Protein AF-A0A3N5KJT8-F1 (afdb_monomer)

Radius of gyration: 28.81 Å; Cα contacts (8 Å, |Δi|>4): 191; chains: 1; bounding box: 70×30×87 Å

Foldseek 3Di:
DDWDWQEAEPQRKTWTWDDDVPDPAIFIWIDHPNDIGTVQVLDDCVVQKGFRTWHYAYNQRKTWTWIARNPPRDIDTDIDDRPPPPPPPPPDPVVVVVVVVVVVVVVVVVVVVPPPPPPPPDDD

Sequence (124 aa):
LDCIGADINLSGQIIGNGLRPGDTEERGFLYSEGAFFELSDLIDARLGWEIVAAMGINDAGQIAATGCRRYSGTCRALRLDPRGSSPVPEPGTLGLLGMGLVGFAIGRRREVRSRPTRTDAACV

Mean predicted aligned error: 12.87 Å

Solvent-accessible surface area (backbone atoms only — not comparable to full-atom values): 7287 Å² total; per-residue (Å²): 118,58,72,47,80,62,36,64,25,87,85,66,36,33,33,12,37,27,34,56,89,90,54,93,59,54,29,14,33,38,35,46,97,94,43,81,40,54,47,45,76,69,45,68,65,88,75,41,58,39,38,48,32,43,69,40,49,42,77,86,57,36,31,40,27,39,28,25,30,77,88,75,67,53,67,45,85,41,79,44,70,60,73,71,85,64,71,70,77,71,94,42,62,70,55,53,51,49,52,50,54,52,52,50,54,53,51,55,56,51,60,68,68,66,59,75,80,79,76,81,78,72,92,132

Nearest PDB structures (foldseek):
  3o4j-assembly2_D  TM=5.455E-01  e=2.997E-01  Aeropyrum pernix
  3trs-assembly2_D  TM=2.720E-01  e=6.631E-01  Aspergillus niger var. macrosporus
  6k39-assembly1_A  TM=1.842E-01  e=9.319E-01  Homo sapiens
  5e85-assembly1_A  TM=2.889E-01  e=1.841E+00  Homo sapiens
  4ani-assembly1_H  TM=1.761E-01  e=5.722E+00  Geobacillus kaustophilus HTA426

Structure (mmCIF, N/CA/C/O backbone):
data_AF-A0A3N5KJT8-F1
#
_entry.id   AF-A0A3N5KJT8-F1
#
loop_
_atom_site.group_PDB
_ato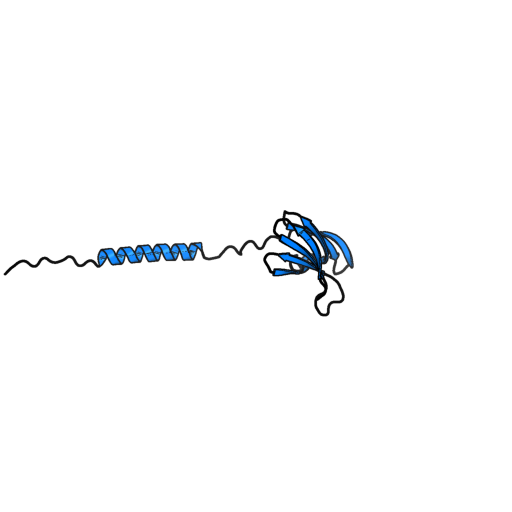m_site.id
_atom_site.type_symbol
_atom_site.label_atom_id
_atom_site.label_alt_id
_atom_site.label_comp_id
_atom_site.label_asym_id
_atom_site.label_entity_id
_atom_site.label_seq_id
_atom_site.pdbx_PDB_ins_code
_atom_site.Cartn_x
_atom_site.Cartn_y
_atom_site.Cartn_z
_atom_site.occupancy
_atom_site.B_iso_or_equiv
_atom_site.auth_seq_id
_atom_site.auth_comp_id
_atom_site.auth_asym_id
_atom_site.auth_atom_id
_atom_site.pdbx_PDB_model_num
ATOM 1 N N . LEU A 1 1 ? 13.459 7.435 9.406 1.00 61.66 1 LEU A N 1
ATOM 2 C CA . LEU A 1 1 ? 12.267 6.907 8.720 1.00 61.66 1 LEU A CA 1
ATOM 3 C C . LEU A 1 1 ? 11.792 8.030 7.836 1.00 61.66 1 LEU A C 1
ATOM 5 O O . LEU A 1 1 ? 11.331 9.030 8.371 1.00 61.66 1 LEU A O 1
ATOM 9 N N . ASP A 1 2 ? 12.072 7.920 6.544 1.00 81.50 2 ASP A N 1
ATOM 10 C CA . ASP A 1 2 ? 11.578 8.867 5.550 1.00 81.50 2 ASP A CA 1
ATOM 11 C C . ASP A 1 2 ? 10.331 8.240 4.925 1.00 81.50 2 ASP A C 1
ATOM 13 O O . ASP A 1 2 ? 10.398 7.114 4.425 1.00 81.50 2 ASP A O 1
ATOM 17 N N . CYS A 1 3 ? 9.189 8.907 5.074 1.00 86.56 3 CYS A N 1
ATOM 18 C CA . CYS A 1 3 ? 7.891 8.430 4.615 1.00 86.56 3 CYS A CA 1
ATOM 19 C C . CYS A 1 3 ? 7.139 9.605 3.997 1.00 86.56 3 CYS A C 1
ATOM 21 O O . CYS A 1 3 ? 6.947 10.634 4.6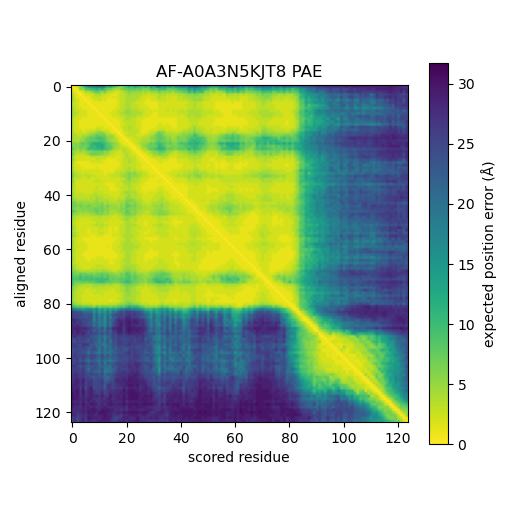47 1.00 86.56 3 CYS A O 1
ATOM 23 N N . ILE A 1 4 ? 6.662 9.424 2.771 1.00 91.56 4 ILE A N 1
ATOM 24 C CA . ILE A 1 4 ? 5.922 10.433 2.019 1.00 91.56 4 ILE A CA 1
ATOM 25 C C . ILE A 1 4 ? 4.520 9.887 1.746 1.00 91.56 4 ILE A C 1
ATOM 27 O O . ILE A 1 4 ? 4.359 8.812 1.166 1.00 91.56 4 ILE A O 1
ATOM 31 N N . GLY A 1 5 ? 3.498 10.626 2.181 1.00 94.19 5 GLY A N 1
ATOM 32 C CA . GLY A 1 5 ? 2.104 10.329 1.850 1.00 94.19 5 GLY A CA 1
ATOM 33 C C . GLY A 1 5 ? 1.819 10.638 0.380 1.00 94.19 5 GLY A C 1
ATOM 34 O O . GLY A 1 5 ? 2.210 11.695 -0.110 1.00 94.19 5 GLY A O 1
ATOM 35 N N . ALA A 1 6 ? 1.150 9.718 -0.309 1.00 95.31 6 ALA A N 1
ATOM 36 C CA . ALA A 1 6 ? 0.803 9.847 -1.722 1.00 95.31 6 ALA A CA 1
ATOM 37 C C . ALA A 1 6 ? -0.662 10.252 -1.929 1.00 95.31 6 ALA A C 1
ATOM 39 O O . ALA A 1 6 ? -0.944 11.062 -2.807 1.00 95.31 6 ALA A O 1
ATOM 40 N N . ASP A 1 7 ? -1.585 9.698 -1.139 1.00 98.12 7 ASP A N 1
ATOM 41 C CA . ASP A 1 7 ? -3.026 9.908 -1.317 1.00 98.12 7 ASP A CA 1
ATOM 42 C C . ASP A 1 7 ? -3.818 9.548 -0.045 1.00 98.12 7 ASP A C 1
ATOM 44 O O . ASP A 1 7 ? -3.301 8.849 0.836 1.00 98.12 7 ASP A O 1
ATOM 48 N N . ILE A 1 8 ? -5.066 10.016 0.050 1.00 97.69 8 ILE A N 1
ATOM 49 C CA . ILE A 1 8 ? -5.981 9.770 1.174 1.00 97.69 8 ILE A CA 1
ATOM 50 C C . ILE A 1 8 ? -7.428 9.603 0.689 1.00 97.69 8 ILE A C 1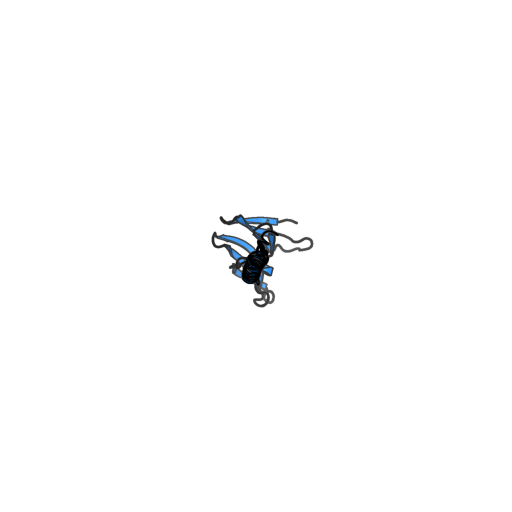
ATOM 52 O O . ILE A 1 8 ? -7.895 10.367 -0.151 1.00 97.69 8 ILE A O 1
ATOM 56 N N . ASN A 1 9 ? -8.166 8.641 1.253 1.00 96.69 9 ASN A N 1
ATOM 57 C CA . ASN A 1 9 ? -9.597 8.466 0.964 1.00 96.69 9 ASN A CA 1
ATOM 58 C C . ASN A 1 9 ? -10.524 9.052 2.046 1.00 96.69 9 ASN A C 1
ATOM 60 O O . ASN A 1 9 ? -10.082 9.448 3.127 1.00 96.69 9 ASN A O 1
ATOM 64 N N . LEU A 1 10 ? -11.839 9.062 1.788 1.00 96.81 10 LEU A N 1
ATOM 65 C CA . LEU A 1 10 ? -12.845 9.597 2.722 1.00 96.81 10 LEU A CA 1
ATOM 66 C C . LEU A 1 10 ? -12.934 8.861 4.070 1.00 96.81 10 LEU A C 1
ATOM 68 O O . LEU A 1 10 ? -13.452 9.425 5.032 1.00 96.81 10 LEU A O 1
ATOM 72 N N . SER A 1 11 ? -12.418 7.632 4.167 1.00 94.88 11 SER A N 1
ATOM 73 C CA . SER A 1 11 ? -12.332 6.891 5.436 1.00 94.88 11 SER A CA 1
ATOM 74 C C . SER A 1 11 ? -11.090 7.266 6.258 1.00 94.88 11 SER A C 1
ATOM 76 O O . SER A 1 11 ? -10.853 6.689 7.317 1.00 94.88 11 SER A O 1
ATOM 78 N N . GLY A 1 12 ? -10.284 8.222 5.782 1.00 95.50 12 GLY A N 1
ATOM 79 C CA . GLY A 1 12 ? -9.052 8.657 6.438 1.00 95.50 12 GLY A CA 1
ATOM 80 C C . GLY A 1 12 ? -7.888 7.682 6.268 1.00 95.50 12 GLY A C 1
ATOM 81 O O . GLY A 1 12 ? -6.905 7.776 7.002 1.00 95.50 12 GLY A O 1
ATOM 82 N N . GLN A 1 13 ? -7.986 6.740 5.326 1.00 96.50 13 GLN A N 1
ATOM 83 C CA . GLN A 1 13 ? -6.894 5.828 5.010 1.00 96.50 13 GLN A CA 1
ATOM 84 C C . GLN A 1 13 ? -5.878 6.549 4.136 1.00 96.50 13 GLN A C 1
ATOM 86 O O . GLN A 1 13 ? -6.241 7.097 3.096 1.00 96.50 13 GLN A O 1
ATOM 91 N N . ILE A 1 14 ? -4.617 6.532 4.551 1.00 97.12 14 ILE A N 1
ATOM 92 C CA . ILE A 1 14 ? -3.518 7.201 3.855 1.00 97.12 14 ILE A CA 1
ATOM 93 C C . ILE A 1 14 ? -2.631 6.133 3.238 1.00 97.12 14 ILE A C 1
ATOM 95 O O . ILE A 1 14 ? -2.218 5.201 3.923 1.00 97.12 14 ILE A O 1
ATOM 99 N N . ILE A 1 15 ? -2.289 6.283 1.967 1.00 97.00 15 ILE A N 1
ATOM 100 C CA . ILE A 1 15 ? -1.233 5.487 1.341 1.00 97.00 15 ILE A CA 1
ATOM 101 C C . ILE A 1 15 ? 0.010 6.338 1.119 1.00 97.00 15 ILE A C 1
ATOM 103 O O . ILE A 1 15 ? -0.057 7.566 1.050 1.00 97.00 15 ILE A O 1
ATOM 107 N N . GLY A 1 16 ? 1.153 5.689 0.964 1.00 95.75 16 GLY A N 1
ATOM 108 C CA . GLY A 1 16 ? 2.385 6.386 0.640 1.00 95.75 16 GLY A CA 1
ATOM 109 C C . GLY A 1 16 ? 3.542 5.445 0.387 1.00 95.75 16 GLY A C 1
ATOM 110 O O . GLY A 1 16 ? 3.363 4.230 0.305 1.00 95.75 16 GLY A O 1
ATOM 111 N N . ASN A 1 17 ? 4.725 6.033 0.270 1.00 94.06 17 ASN A N 1
ATOM 112 C CA . ASN A 1 17 ? 5.978 5.325 0.050 1.00 94.06 17 ASN A CA 1
ATOM 113 C C . ASN A 1 17 ? 6.966 5.721 1.144 1.00 94.06 17 ASN A C 1
ATOM 115 O O . ASN A 1 17 ? 6.978 6.869 1.593 1.00 94.06 17 ASN A O 1
ATOM 119 N N . GLY A 1 18 ? 7.764 4.774 1.621 1.00 90.88 18 GLY A N 1
ATOM 120 C CA . GLY A 1 18 ? 8.756 5.078 2.641 1.00 90.88 18 GLY A CA 1
ATOM 121 C C . GLY A 1 18 ? 9.809 4.003 2.815 1.00 90.88 18 GLY A C 1
ATOM 122 O O . GLY A 1 18 ? 9.672 2.877 2.336 1.00 90.88 18 GLY A O 1
ATOM 123 N N . LEU A 1 19 ? 10.864 4.378 3.530 1.00 85.00 19 LEU A N 1
ATOM 124 C CA . LEU A 1 19 ? 11.994 3.522 3.865 1.00 85.00 19 LEU A CA 1
ATOM 125 C C . LEU A 1 19 ? 11.858 3.022 5.300 1.00 85.00 19 LEU A C 1
ATOM 127 O O . LEU A 1 19 ? 11.730 3.822 6.234 1.00 85.00 19 LEU A O 1
ATOM 131 N N . ARG A 1 20 ? 11.976 1.705 5.500 1.00 76.00 20 ARG A N 1
ATOM 132 C CA . ARG A 1 20 ? 12.237 1.161 6.839 1.00 76.00 20 ARG A CA 1
ATOM 133 C C . ARG A 1 20 ? 13.666 1.498 7.274 1.00 76.00 20 ARG A C 1
ATOM 135 O O . ARG A 1 20 ? 14.534 1.731 6.432 1.00 76.00 20 ARG A O 1
ATOM 142 N N . PRO A 1 21 ? 13.958 1.528 8.585 1.00 77.88 21 PRO A N 1
ATOM 143 C CA . PRO A 1 21 ? 15.316 1.753 9.053 1.00 77.88 21 PRO A CA 1
ATOM 144 C C . PRO A 1 21 ? 16.214 0.611 8.564 1.00 77.88 21 PRO A C 1
ATOM 146 O O . PRO A 1 21 ? 15.984 -0.540 8.920 1.00 77.88 21 PRO A O 1
ATOM 149 N N . GLY A 1 22 ? 17.229 0.938 7.765 1.00 79.25 22 GLY A N 1
ATOM 150 C CA . GLY A 1 22 ? 18.164 -0.040 7.200 1.00 79.25 22 GLY A CA 1
ATOM 151 C C . GLY A 1 22 ? 17.823 -0.529 5.790 1.00 79.25 22 GLY A C 1
ATOM 152 O O . GLY A 1 22 ? 18.674 -1.175 5.183 1.00 79.25 22 GLY A O 1
ATOM 153 N N . ASP A 1 23 ? 16.653 -0.181 5.248 1.00 81.25 23 ASP A N 1
ATOM 154 C CA . ASP A 1 23 ? 16.308 -0.474 3.854 1.00 81.25 23 ASP A CA 1
ATOM 155 C C . ASP A 1 23 ? 16.900 0.593 2.916 1.00 81.25 23 ASP A C 1
ATOM 157 O O . ASP A 1 23 ? 17.054 1.760 3.283 1.00 81.25 23 ASP A O 1
ATOM 161 N N . THR A 1 24 ? 17.220 0.189 1.684 1.00 81.38 24 THR A N 1
ATOM 162 C CA . THR A 1 24 ? 17.670 1.084 0.598 1.00 81.38 24 THR A CA 1
ATOM 163 C C . THR A 1 24 ? 16.600 1.313 -0.468 1.00 81.38 24 THR A C 1
ATOM 165 O O . THR A 1 24 ? 16.817 2.096 -1.388 1.00 81.38 24 THR A O 1
ATOM 168 N N . GLU A 1 25 ? 15.469 0.616 -0.371 1.00 82.94 25 GLU A N 1
ATOM 169 C CA . GLU A 1 25 ? 14.380 0.657 -1.344 1.00 82.94 25 GLU A CA 1
ATOM 170 C C . GLU A 1 25 ? 13.086 1.088 -0.660 1.00 82.94 25 GLU A C 1
ATOM 172 O O . GLU A 1 25 ? 12.723 0.559 0.395 1.00 82.94 25 GLU A O 1
ATOM 177 N N . GLU A 1 26 ? 12.398 2.054 -1.266 1.00 86.00 26 GLU A N 1
ATOM 178 C CA . GLU A 1 26 ? 11.082 2.485 -0.808 1.00 86.00 26 GLU A CA 1
ATOM 179 C C . GLU A 1 26 ? 10.053 1.369 -0.971 1.00 86.00 26 GLU A C 1
ATOM 181 O O . GLU A 1 26 ? 10.104 0.564 -1.904 1.00 86.00 26 GLU A O 1
ATOM 186 N N . ARG A 1 27 ? 9.091 1.342 -0.049 1.00 90.88 27 ARG A N 1
ATOM 187 C CA . ARG A 1 27 ? 7.972 0.406 -0.079 1.00 90.88 27 ARG A CA 1
ATOM 188 C C . ARG A 1 27 ? 6.660 1.130 0.111 1.00 90.88 27 ARG A C 1
ATOM 190 O O . ARG A 1 27 ? 6.567 2.095 0.872 1.00 90.88 27 ARG A O 1
ATOM 197 N N . GLY A 1 28 ? 5.639 0.615 -0.565 1.00 93.94 28 GLY A N 1
ATOM 198 C CA . GLY A 1 28 ? 4.280 1.104 -0.403 1.00 93.94 28 GLY A CA 1
ATOM 199 C C . GLY A 1 28 ? 3.737 0.761 0.984 1.00 93.94 28 GLY A C 1
ATOM 200 O O . GLY A 1 28 ? 3.849 -0.384 1.432 1.00 93.94 28 GLY A O 1
ATOM 201 N N . PHE A 1 29 ? 3.103 1.729 1.639 1.00 94.12 29 PHE A N 1
ATOM 202 C CA . PHE A 1 29 ? 2.415 1.539 2.912 1.00 94.12 29 PHE A CA 1
ATOM 203 C C . PHE A 1 29 ? 0.948 1.968 2.852 1.00 94.12 29 PHE A C 1
ATOM 205 O O . PHE A 1 29 ? 0.545 2.768 2.006 1.00 94.12 29 PHE A O 1
ATOM 212 N N . LEU A 1 30 ? 0.172 1.445 3.799 1.00 95.06 30 LEU A N 1
ATOM 213 C CA . LEU A 1 30 ? -1.172 1.874 4.162 1.00 95.06 30 LEU A CA 1
ATOM 214 C C . LEU A 1 30 ? -1.171 2.257 5.644 1.00 95.06 30 LEU A C 1
ATOM 216 O O . LEU A 1 30 ? -0.788 1.462 6.496 1.00 95.06 30 LEU A O 1
ATOM 220 N N . TYR A 1 31 ? -1.638 3.454 5.959 1.00 93.94 31 TYR A N 1
ATOM 221 C CA . TYR A 1 31 ? -1.967 3.877 7.309 1.00 93.94 31 TYR A CA 1
ATOM 222 C C . TYR A 1 31 ? -3.486 3.926 7.457 1.00 93.94 31 TYR A C 1
ATOM 224 O O . TYR A 1 31 ? -4.170 4.630 6.714 1.00 93.94 31 TYR A O 1
ATOM 232 N N . SER A 1 32 ? -4.020 3.153 8.397 1.00 93.75 32 SER A N 1
ATOM 233 C CA . SER A 1 32 ? -5.459 3.014 8.622 1.00 93.75 32 SER A CA 1
ATOM 234 C C . SER A 1 32 ? -5.714 2.758 10.103 1.00 93.75 32 SER A C 1
ATOM 236 O O . SER A 1 32 ? -5.020 1.952 10.715 1.00 93.75 32 SER A O 1
ATOM 238 N N . GLU A 1 33 ? -6.705 3.441 10.680 1.00 91.44 33 GLU A N 1
ATOM 239 C CA . GLU A 1 33 ? -7.141 3.245 12.077 1.00 91.44 33 GLU A CA 1
ATOM 240 C C . GLU A 1 33 ? -6.008 3.352 13.120 1.00 91.44 33 GLU A C 1
ATOM 242 O O . GLU A 1 33 ? -5.987 2.647 14.125 1.00 91.44 33 GLU A O 1
ATOM 247 N N . GLY A 1 34 ? -5.032 4.236 12.889 1.00 90.44 34 GLY A N 1
ATOM 248 C CA . GLY A 1 34 ? -3.901 4.422 13.803 1.00 90.44 34 GLY A CA 1
ATOM 249 C C . GLY A 1 34 ? -2.739 3.445 13.598 1.00 90.44 34 GLY A C 1
ATOM 250 O O . GLY A 1 34 ? -1.699 3.609 14.236 1.00 90.44 34 GLY A O 1
ATOM 251 N N . ALA A 1 35 ? -2.884 2.462 12.707 1.00 90.69 35 ALA A N 1
ATOM 252 C CA . ALA A 1 35 ? -1.882 1.443 12.427 1.00 90.69 35 ALA A CA 1
ATOM 253 C C . ALA A 1 35 ? -1.235 1.633 11.048 1.00 90.69 35 ALA A C 1
ATOM 255 O O . ALA A 1 35 ? -1.867 2.095 10.098 1.00 90.69 35 ALA A O 1
ATOM 256 N N . PHE A 1 36 ? 0.041 1.259 10.952 1.00 89.75 36 PHE A N 1
ATOM 257 C CA . PHE A 1 36 ? 0.847 1.325 9.736 1.00 89.75 36 PHE A CA 1
ATOM 258 C C . PHE A 1 36 ? 1.093 -0.089 9.204 1.00 89.75 36 PHE A C 1
ATOM 260 O O . PHE A 1 36 ? 1.565 -0.955 9.940 1.00 89.75 36 PHE A O 1
ATOM 267 N N . PHE A 1 37 ? 0.801 -0.309 7.927 1.00 91.12 37 PHE A N 1
ATOM 268 C CA . PHE A 1 37 ? 0.893 -1.598 7.253 1.00 91.12 37 PHE A CA 1
ATOM 269 C C . PHE A 1 37 ? 1.765 -1.474 6.005 1.00 91.12 37 PHE A C 1
ATOM 271 O O . PHE A 1 37 ? 1.549 -0.588 5.181 1.00 91.12 37 PHE A O 1
ATOM 278 N N . GLU A 1 38 ? 2.721 -2.381 5.820 1.00 91.50 38 GLU A N 1
ATOM 279 C CA . GLU A 1 38 ? 3.408 -2.526 4.535 1.00 91.50 38 GLU A CA 1
ATOM 280 C C . GLU A 1 38 ? 2.466 -3.221 3.543 1.00 91.50 38 GLU A C 1
ATOM 282 O O . GLU A 1 38 ? 1.890 -4.264 3.848 1.00 91.50 38 GLU A O 1
ATOM 287 N N . LEU A 1 39 ? 2.305 -2.678 2.332 1.00 92.94 39 LEU A N 1
ATOM 288 C CA . LEU A 1 39 ? 1.365 -3.239 1.352 1.00 92.94 39 LEU A CA 1
ATOM 289 C C . LEU A 1 39 ? 1.736 -4.663 0.916 1.00 92.94 39 LEU A C 1
ATOM 291 O O . LEU A 1 39 ? 0.852 -5.452 0.584 1.00 92.94 39 LEU A O 1
ATOM 295 N N . SER A 1 40 ? 3.027 -5.003 0.939 1.00 90.69 40 SER A N 1
ATOM 296 C CA . SER A 1 40 ? 3.513 -6.356 0.643 1.00 90.69 40 SER A CA 1
ATOM 297 C C . SER A 1 40 ? 3.071 -7.393 1.682 1.00 90.69 40 SER A C 1
ATOM 299 O O . SER A 1 40 ? 2.926 -8.561 1.331 1.00 90.69 40 SER A O 1
ATOM 301 N N . ASP A 1 41 ? 2.811 -6.979 2.925 1.00 88.94 41 ASP A N 1
ATOM 302 C CA . ASP A 1 41 ? 2.330 -7.869 3.990 1.00 88.94 41 ASP A CA 1
ATOM 303 C C . ASP A 1 41 ? 0.811 -8.089 3.915 1.00 88.94 41 ASP A C 1
ATOM 305 O O . ASP A 1 41 ? 0.280 -9.041 4.486 1.00 88.94 41 ASP A O 1
ATOM 309 N N . LEU A 1 42 ? 0.100 -7.225 3.181 1.00 87.88 42 LEU A N 1
ATOM 310 C CA . LEU A 1 42 ? -1.350 -7.301 2.978 1.00 87.88 42 LEU A CA 1
ATOM 311 C C . LEU A 1 42 ? -1.753 -8.178 1.782 1.00 87.88 42 LEU A C 1
ATOM 313 O O . LEU A 1 42 ? -2.944 -8.344 1.510 1.00 87.88 42 LEU A O 1
ATOM 317 N N . ILE A 1 43 ? -0.783 -8.741 1.059 1.00 87.75 43 ILE A N 1
ATOM 318 C CA . ILE A 1 43 ? -1.011 -9.640 -0.075 1.00 87.75 43 ILE A CA 1
ATOM 319 C C . ILE A 1 43 ? -0.522 -11.055 0.238 1.00 87.75 43 ILE A C 1
ATOM 321 O O . ILE A 1 43 ? 0.402 -11.261 1.019 1.00 87.75 43 ILE A O 1
ATOM 325 N N . ASP A 1 44 ? -1.119 -12.061 -0.406 1.00 86.25 44 ASP A N 1
ATOM 326 C CA . ASP A 1 44 ? -0.634 -13.437 -0.282 1.00 86.25 44 ASP A CA 1
ATOM 327 C C . ASP A 1 44 ? 0.772 -13.555 -0.894 1.00 86.25 44 ASP A C 1
ATOM 329 O O . ASP A 1 44 ? 0.955 -13.474 -2.113 1.00 86.25 44 ASP A O 1
ATOM 333 N N . ALA A 1 45 ? 1.767 -13.797 -0.039 1.00 84.81 45 ALA A N 1
ATOM 334 C CA . ALA A 1 45 ? 3.163 -13.983 -0.423 1.00 84.81 45 ALA A CA 1
ATOM 335 C C . ALA A 1 45 ? 3.365 -15.084 -1.486 1.00 84.81 45 ALA A C 1
ATOM 337 O O . ALA A 1 45 ? 4.312 -15.010 -2.273 1.00 84.81 45 ALA A O 1
ATOM 338 N N . ARG A 1 46 ? 2.465 -16.078 -1.580 1.00 88.06 46 ARG A N 1
ATOM 339 C CA . ARG A 1 46 ? 2.510 -17.137 -2.610 1.00 88.06 46 ARG A CA 1
ATOM 340 C C . ARG A 1 46 ? 2.288 -16.600 -4.020 1.00 88.06 46 ARG A C 1
ATOM 342 O O . ARG A 1 46 ? 2.704 -17.234 -4.988 1.00 88.06 46 ARG A O 1
ATOM 349 N N . LEU A 1 47 ? 1.671 -15.425 -4.154 1.00 88.81 47 LEU A N 1
ATOM 350 C CA . LEU A 1 47 ? 1.508 -14.758 -5.443 1.00 88.81 47 LEU A CA 1
ATOM 351 C C . LEU A 1 47 ? 2.845 -14.235 -5.990 1.00 88.81 47 LEU A C 1
ATOM 353 O O . LEU A 1 47 ? 2.941 -13.972 -7.189 1.00 88.81 47 LEU A O 1
ATOM 357 N N . GLY A 1 48 ? 3.884 -14.132 -5.151 1.00 91.12 48 GLY A N 1
ATOM 358 C CA . GLY A 1 48 ? 5.244 -13.775 -5.559 1.00 91.12 48 GLY A CA 1
ATOM 359 C C . GLY A 1 48 ? 5.395 -12.329 -6.031 1.00 91.12 48 GLY A C 1
ATOM 360 O O . GLY A 1 48 ? 6.289 -12.046 -6.834 1.00 91.12 48 GLY A O 1
ATOM 361 N N . TRP A 1 49 ? 4.506 -11.447 -5.577 1.00 92.94 49 TRP A N 1
ATOM 362 C CA . TRP A 1 49 ? 4.576 -10.010 -5.809 1.00 92.94 49 TRP A CA 1
ATOM 363 C C . TRP A 1 49 ? 5.200 -9.306 -4.614 1.00 92.94 49 TRP A C 1
ATOM 365 O O . TRP A 1 49 ? 5.045 -9.722 -3.469 1.00 92.94 49 TRP A O 1
ATOM 375 N N . GLU A 1 50 ? 5.889 -8.224 -4.912 1.00 92.44 50 GLU A N 1
ATOM 376 C CA . GLU A 1 50 ? 6.435 -7.284 -3.953 1.00 92.44 50 GLU A CA 1
ATOM 377 C C . GLU A 1 50 ? 5.948 -5.899 -4.345 1.00 92.44 50 GLU A C 1
ATOM 379 O O . GLU A 1 50 ? 6.106 -5.493 -5.498 1.00 92.44 50 GLU A O 1
ATOM 384 N N . ILE A 1 51 ? 5.283 -5.211 -3.422 1.00 93.75 51 ILE A N 1
ATOM 385 C CA . ILE A 1 51 ? 4.723 -3.889 -3.674 1.00 93.75 51 ILE A CA 1
ATOM 386 C C . ILE A 1 51 ? 5.805 -2.856 -3.408 1.00 93.75 51 ILE A C 1
ATOM 388 O O . ILE A 1 51 ? 6.202 -2.635 -2.265 1.00 93.75 51 ILE A O 1
ATOM 392 N N . VAL A 1 52 ? 6.268 -2.229 -4.483 1.00 92.88 52 VAL A N 1
ATOM 393 C CA . VAL A 1 52 ? 7.374 -1.267 -4.441 1.00 92.88 52 V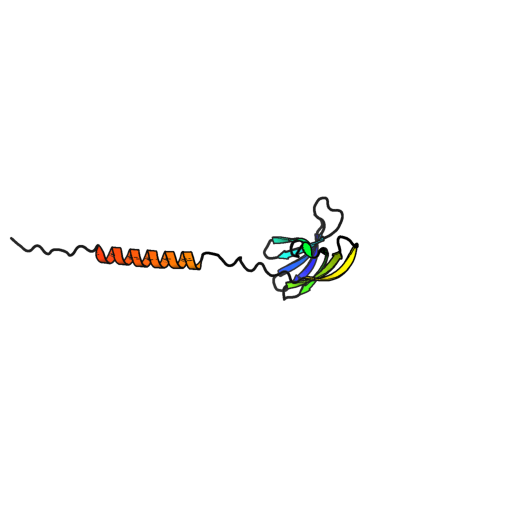AL A CA 1
ATOM 394 C C . VAL A 1 52 ? 6.878 0.167 -4.340 1.00 92.88 52 VAL A C 1
ATOM 396 O O . VAL A 1 52 ? 7.606 1.022 -3.860 1.00 92.88 52 VAL A O 1
ATOM 399 N N . ALA A 1 53 ? 5.635 0.440 -4.750 1.00 93.75 53 ALA A N 1
ATOM 400 C CA . ALA A 1 53 ? 5.068 1.770 -4.590 1.00 93.75 53 ALA A CA 1
ATOM 401 C C . ALA A 1 53 ? 3.5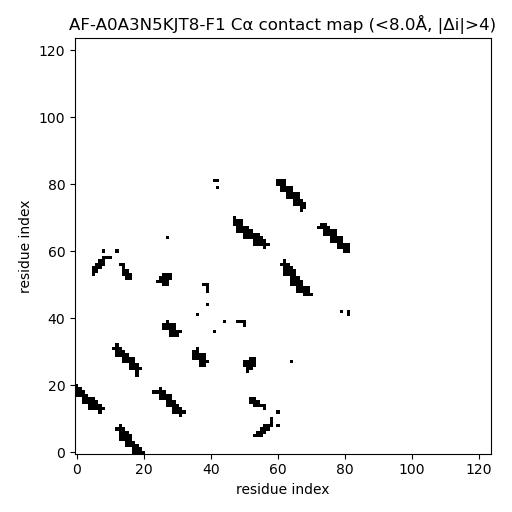34 1.793 -4.592 1.00 9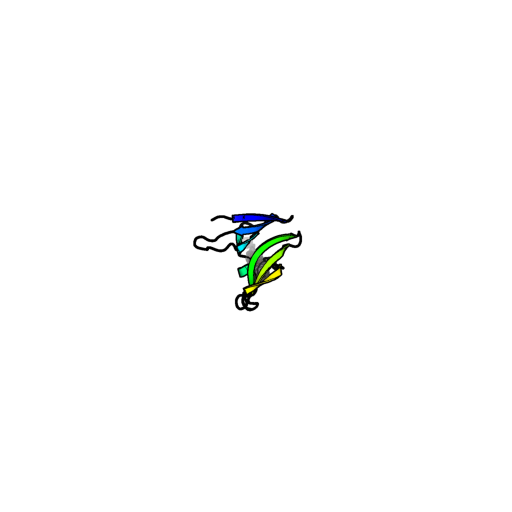3.75 53 ALA A C 1
ATOM 403 O O . ALA A 1 53 ? 2.888 1.043 -5.330 1.00 93.75 53 ALA A O 1
ATOM 404 N N . ALA A 1 54 ? 2.959 2.701 -3.806 1.00 96.50 54 ALA A N 1
ATOM 405 C CA . ALA A 1 54 ? 1.540 3.037 -3.782 1.00 96.50 54 ALA A CA 1
ATOM 406 C C . ALA A 1 54 ? 1.290 4.324 -4.586 1.00 96.50 54 ALA A C 1
ATOM 408 O O . ALA A 1 54 ? 2.006 5.311 -4.411 1.00 96.50 54 ALA A O 1
ATOM 409 N N . MET A 1 55 ? 0.299 4.302 -5.483 1.00 96.50 55 MET A N 1
ATOM 410 C CA . MET A 1 55 ? 0.036 5.379 -6.453 1.00 96.50 55 MET A CA 1
ATOM 411 C C . MET A 1 55 ? -1.253 6.153 -6.175 1.00 96.50 55 MET A C 1
ATOM 413 O O . MET A 1 55 ? -1.341 7.324 -6.522 1.00 96.50 55 MET A O 1
ATOM 417 N N . GLY A 1 56 ? -2.264 5.501 -5.602 1.00 97.81 56 GLY A N 1
ATOM 418 C CA . GLY A 1 56 ? -3.541 6.138 -5.285 1.00 97.81 56 GLY A CA 1
ATOM 419 C C . GLY A 1 56 ? -4.468 5.202 -4.526 1.00 97.81 56 GLY A C 1
ATOM 420 O O . GLY A 1 56 ? -4.297 3.979 -4.583 1.00 97.81 56 GLY A O 1
ATOM 421 N N . ILE A 1 57 ? -5.450 5.772 -3.839 1.00 97.88 57 ILE A N 1
ATOM 422 C CA . ILE A 1 57 ? -6.483 5.041 -3.105 1.00 97.88 57 ILE A CA 1
ATOM 423 C C . ILE A 1 57 ? -7.856 5.644 -3.406 1.00 97.88 57 ILE A C 1
ATOM 425 O O . ILE A 1 57 ? -8.010 6.855 -3.490 1.00 97.88 57 ILE A O 1
ATOM 429 N N . ASN A 1 58 ? -8.876 4.805 -3.583 1.00 96.94 58 ASN A N 1
ATOM 430 C CA . ASN A 1 58 ? -10.253 5.281 -3.732 1.00 96.94 58 ASN A CA 1
ATOM 431 C C . ASN A 1 58 ? -11.067 5.122 -2.436 1.00 96.94 58 ASN A C 1
ATOM 433 O O . ASN A 1 58 ? -10.642 4.476 -1.474 1.00 96.94 58 ASN A O 1
ATOM 437 N N . ASP A 1 59 ? -12.283 5.670 -2.424 1.00 96.06 59 ASP A N 1
ATOM 438 C CA . ASP A 1 59 ? -13.183 5.618 -1.259 1.00 96.06 59 ASP A CA 1
ATOM 439 C C . ASP A 1 59 ? -13.687 4.213 -0.911 1.00 96.06 59 ASP A C 1
ATOM 441 O O . ASP A 1 59 ? -14.160 3.987 0.199 1.00 96.06 59 ASP A O 1
ATOM 445 N N . ALA A 1 60 ? -13.543 3.249 -1.823 1.00 94.38 60 ALA A N 1
ATOM 446 C CA . ALA A 1 60 ? -13.801 1.839 -1.541 1.00 94.38 60 ALA A CA 1
ATOM 447 C C . ALA A 1 60 ? -12.596 1.129 -0.884 1.00 94.38 60 ALA A C 1
ATOM 449 O O . ALA A 1 60 ? -12.653 -0.080 -0.665 1.00 94.38 60 ALA A O 1
ATOM 450 N N . GLY A 1 61 ? -11.506 1.849 -0.594 1.00 93.94 61 GLY A N 1
ATOM 451 C CA . GLY A 1 61 ? -10.284 1.310 0.014 1.00 93.94 61 GLY A CA 1
ATOM 452 C C . GLY A 1 61 ? -9.380 0.553 -0.961 1.00 93.94 61 GLY A C 1
ATOM 453 O O . GLY A 1 61 ? -8.458 -0.139 -0.537 1.00 93.94 61 GLY A O 1
ATOM 454 N N . GLN A 1 62 ? -9.629 0.654 -2.267 1.00 95.81 62 GLN A N 1
ATOM 455 C CA . GLN A 1 62 ? -8.839 -0.031 -3.289 1.00 95.81 62 GLN A CA 1
ATOM 456 C C . GLN A 1 62 ? -7.614 0.803 -3.629 1.00 95.81 62 GLN A C 1
ATOM 458 O O . GLN A 1 62 ? -7.722 2.016 -3.804 1.00 95.81 62 GLN A O 1
ATOM 463 N N . ILE A 1 63 ? -6.465 0.148 -3.770 1.00 97.19 63 ILE A N 1
ATOM 464 C CA . ILE A 1 63 ? -5.176 0.820 -3.944 1.00 97.19 63 ILE A CA 1
ATOM 465 C C . ILE A 1 63 ? -4.622 0.502 -5.330 1.00 97.19 63 ILE A C 1
ATOM 467 O O . ILE A 1 63 ? -4.456 -0.666 -5.693 1.00 97.19 63 ILE A O 1
ATOM 471 N N . ALA A 1 64 ? -4.308 1.539 -6.103 1.00 97.62 64 ALA A N 1
ATOM 472 C CA . ALA A 1 64 ? -3.478 1.419 -7.293 1.00 97.62 64 ALA A CA 1
ATOM 473 C C . ALA A 1 64 ? -2.005 1.391 -6.864 1.00 97.62 64 ALA A C 1
ATOM 475 O O . ALA A 1 64 ? -1.549 2.280 -6.144 1.00 97.62 64 ALA A O 1
ATOM 476 N N . ALA A 1 65 ? -1.258 0.376 -7.290 1.00 96.81 65 ALA A N 1
ATOM 477 C CA . ALA A 1 65 ? 0.123 0.167 -6.869 1.00 96.81 65 ALA A CA 1
ATOM 478 C C . ALA A 1 65 ? 0.999 -0.357 -8.011 1.00 96.81 65 ALA A C 1
ATOM 480 O O . ALA A 1 65 ? 0.513 -0.975 -8.960 1.00 96.81 65 ALA A O 1
ATOM 481 N N . THR A 1 66 ? 2.308 -0.163 -7.883 1.00 96.12 66 THR A N 1
ATOM 482 C CA . THR A 1 66 ? 3.305 -0.862 -8.698 1.00 96.12 66 THR A CA 1
ATOM 483 C C . THR A 1 66 ? 3.840 -2.035 -7.893 1.00 96.12 66 THR A C 1
ATOM 485 O O . THR A 1 66 ? 4.334 -1.858 -6.778 1.00 96.12 66 THR A O 1
ATOM 488 N N . GLY A 1 67 ? 3.750 -3.238 -8.457 1.00 95.25 67 GLY A N 1
ATOM 489 C CA . GLY A 1 67 ? 4.337 -4.434 -7.867 1.00 95.25 67 GLY A CA 1
ATOM 490 C C . GLY A 1 67 ? 5.288 -5.130 -8.825 1.00 95.25 67 GLY A C 1
ATOM 491 O O . GLY A 1 67 ? 5.043 -5.162 -10.030 1.00 95.25 67 GLY A O 1
ATOM 492 N N . CYS A 1 68 ? 6.355 -5.715 -8.294 1.00 94.62 68 CYS A N 1
ATOM 493 C CA . CYS A 1 68 ? 7.358 -6.450 -9.053 1.00 94.62 68 CYS A CA 1
ATOM 494 C C . CYS A 1 68 ? 7.335 -7.937 -8.688 1.00 94.62 68 CYS A C 1
ATOM 496 O O . CYS A 1 68 ? 7.103 -8.321 -7.541 1.00 94.62 68 CYS A O 1
ATOM 498 N N . ARG A 1 69 ? 7.533 -8.805 -9.684 1.00 93.81 69 ARG A N 1
ATOM 499 C CA . ARG A 1 69 ? 7.680 -10.250 -9.464 1.00 93.81 69 ARG A CA 1
ATOM 500 C C . ARG A 1 69 ? 9.051 -10.538 -8.854 1.00 93.81 69 ARG A C 1
ATOM 502 O O . ARG A 1 69 ? 10.051 -10.296 -9.524 1.00 93.81 69 ARG A O 1
ATOM 509 N N . ARG A 1 70 ? 9.102 -11.159 -7.668 1.00 86.94 70 ARG A N 1
ATOM 510 C CA . ARG A 1 70 ? 10.367 -11.448 -6.949 1.00 86.94 70 ARG A CA 1
ATOM 511 C C . ARG A 1 70 ? 11.424 -12.176 -7.785 1.00 86.94 70 ARG A C 1
ATOM 513 O O . ARG A 1 70 ? 12.606 -11.905 -7.643 1.00 86.94 70 ARG A O 1
ATOM 520 N N . TYR A 1 71 ? 11.012 -13.108 -8.645 1.00 85.81 71 TYR A N 1
ATOM 521 C CA . TYR A 1 71 ? 11.953 -13.952 -9.395 1.00 85.81 71 TYR A CA 1
ATOM 522 C C . TYR A 1 71 ? 12.315 -13.416 -10.781 1.00 85.81 71 TYR A C 1
ATOM 524 O O . TYR A 1 71 ? 13.385 -13.732 -11.288 1.00 85.81 71 TYR A O 1
ATOM 532 N N . SER A 1 72 ? 11.429 -12.646 -11.419 1.00 89.75 72 SER A N 1
ATOM 533 C CA . SER A 1 72 ? 11.662 -12.136 -12.777 1.00 89.75 72 SER A CA 1
ATOM 534 C C . SER A 1 72 ? 12.023 -10.652 -12.815 1.00 89.75 72 SER A C 1
ATOM 536 O O . SER A 1 72 ? 12.351 -10.144 -13.884 1.00 89.75 72 SER A O 1
ATOM 538 N N . GLY A 1 73 ? 11.883 -9.933 -11.695 1.00 88.81 73 GLY A N 1
ATOM 539 C CA . GLY A 1 73 ? 12.058 -8.480 -11.607 1.00 88.81 73 GLY A CA 1
ATOM 540 C C . GLY A 1 73 ? 11.026 -7.675 -12.405 1.00 88.81 73 GLY A C 1
ATOM 541 O O . GLY A 1 73 ? 11.100 -6.455 -12.471 1.00 88.81 73 GLY A O 1
ATOM 542 N N . THR A 1 74 ? 10.054 -8.331 -13.044 1.00 95.25 74 THR A N 1
ATOM 543 C CA . THR A 1 74 ? 9.094 -7.655 -13.920 1.00 95.25 74 THR A CA 1
ATOM 544 C C . THR A 1 74 ? 8.058 -6.916 -13.086 1.00 95.25 74 THR A C 1
ATOM 546 O O . THR A 1 74 ? 7.307 -7.548 -12.338 1.00 95.25 74 THR A O 1
ATOM 549 N N . CYS A 1 75 ? 7.982 -5.600 -13.259 1.00 95.31 75 CYS A N 1
ATOM 550 C CA . CYS A 1 75 ? 7.025 -4.749 -12.563 1.00 95.31 75 CYS A CA 1
ATOM 551 C C . CYS A 1 75 ? 5.755 -4.523 -13.389 1.00 95.31 75 CYS A C 1
ATOM 553 O O . CYS A 1 75 ? 5.802 -4.439 -14.619 1.00 95.31 75 CYS A O 1
ATOM 555 N N . ARG A 1 76 ? 4.604 -4.460 -12.716 1.00 96.56 76 ARG A N 1
ATOM 556 C CA . ARG A 1 76 ? 3.290 -4.201 -13.315 1.00 96.56 76 ARG A CA 1
ATOM 557 C C . ARG A 1 76 ? 2.440 -3.328 -12.401 1.00 96.56 76 ARG A C 1
ATOM 559 O O . ARG A 1 76 ? 2.613 -3.339 -11.184 1.00 96.56 76 ARG A O 1
ATOM 566 N N . ALA A 1 77 ? 1.486 -2.628 -13.009 1.00 96.50 77 ALA A N 1
ATOM 567 C CA . ALA A 1 77 ? 0.396 -2.003 -12.278 1.00 96.50 77 ALA A CA 1
ATOM 568 C C . ALA A 1 77 ? -0.516 -3.089 -11.689 1.00 96.50 77 ALA A C 1
ATOM 570 O O . ALA A 1 77 ? -0.912 -4.027 -12.387 1.00 96.50 77 ALA A O 1
ATOM 571 N N . LEU A 1 78 ? -0.836 -2.950 -10.409 1.00 95.12 78 LEU A N 1
ATOM 572 C CA . LEU A 1 78 ? -1.702 -3.835 -9.648 1.00 95.12 78 LEU A CA 1
ATOM 573 C C . LEU A 1 78 ? -2.818 -3.014 -9.007 1.00 95.12 78 LEU A C 1
ATOM 575 O O . LEU A 1 78 ? -2.601 -1.888 -8.557 1.00 95.12 78 LEU A O 1
ATOM 579 N N . ARG A 1 79 ? -4.005 -3.614 -8.925 1.00 95.00 79 ARG A N 1
ATOM 580 C CA . ARG A 1 79 ? -5.046 -3.172 -8.001 1.00 95.00 79 ARG A CA 1
ATOM 581 C C . ARG A 1 79 ? -4.997 -4.073 -6.780 1.00 95.00 79 ARG A C 1
ATOM 583 O O . ARG A 1 79 ? -5.167 -5.285 -6.908 1.00 95.00 79 ARG A O 1
ATOM 590 N N . LEU A 1 80 ? -4.772 -3.476 -5.621 1.00 93.81 80 LEU A N 1
ATOM 591 C CA . LEU A 1 80 ? -4.910 -4.147 -4.342 1.00 93.81 80 LEU A CA 1
ATOM 592 C C . LEU A 1 80 ? -6.315 -3.869 -3.823 1.00 93.81 80 LEU A C 1
ATOM 594 O O . LEU A 1 80 ? -6.783 -2.733 -3.853 1.00 93.81 80 LEU A O 1
ATOM 598 N N . ASP A 1 81 ? -6.967 -4.915 -3.339 1.00 90.88 81 ASP A N 1
ATOM 599 C CA . ASP A 1 81 ? -8.192 -4.817 -2.557 1.00 90.88 81 ASP A CA 1
ATOM 600 C C . ASP A 1 81 ? -7.829 -5.305 -1.149 1.00 90.88 81 ASP A C 1
ATOM 602 O O . ASP A 1 81 ? -8.017 -6.494 -0.858 1.00 90.88 81 ASP A O 1
ATOM 606 N N . PRO A 1 82 ? -7.226 -4.448 -0.298 1.00 78.44 82 PRO A N 1
ATOM 607 C CA . PRO A 1 82 ? -6.955 -4.800 1.084 1.00 78.44 82 PRO A CA 1
ATOM 608 C C . PRO A 1 82 ? -8.313 -5.098 1.700 1.00 78.44 82 PRO A C 1
ATOM 610 O O . PRO A 1 82 ? -9.141 -4.204 1.880 1.00 78.44 82 PRO A O 1
ATOM 613 N N . ARG A 1 83 ? -8.604 -6.377 1.941 1.00 68.81 83 ARG A N 1
ATOM 614 C CA . ARG A 1 83 ? -9.825 -6.709 2.660 1.00 68.81 83 ARG A CA 1
ATOM 615 C C . ARG A 1 83 ? -9.679 -6.047 4.011 1.00 68.81 83 ARG A C 1
ATOM 617 O O . ARG A 1 83 ? -8.680 -6.282 4.689 1.00 68.81 83 ARG A O 1
ATOM 624 N N . GLY A 1 84 ? -10.654 -5.202 4.346 1.00 54.75 84 GLY A N 1
ATOM 625 C CA . GLY A 1 84 ? -10.741 -4.611 5.664 1.00 54.75 84 GLY A CA 1
ATOM 626 C C . GLY A 1 84 ? -10.462 -5.683 6.706 1.00 54.75 84 GLY A C 1
ATOM 627 O O . GLY A 1 84 ? -10.836 -6.849 6.535 1.00 54.75 84 GLY A O 1
ATOM 628 N N . SER A 1 85 ? -9.783 -5.261 7.758 1.00 45.69 85 SER A N 1
ATOM 629 C CA . SER A 1 85 ? -9.861 -5.791 9.107 1.00 45.69 85 SER A CA 1
ATOM 630 C C . SER A 1 85 ? -11.326 -6.013 9.510 1.00 45.69 85 SER A C 1
ATOM 632 O O . SER A 1 85 ? -11.834 -5.364 10.417 1.00 45.69 85 SER A O 1
ATOM 634 N N . SER A 1 86 ? -12.057 -6.922 8.846 1.00 38.78 86 SER A N 1
ATOM 635 C CA . SER A 1 86 ? -13.307 -7.428 9.385 1.00 38.78 86 SER A CA 1
ATOM 636 C C . SER A 1 86 ? -12.902 -7.918 10.763 1.00 38.78 86 SER A C 1
ATOM 638 O O . SER A 1 86 ? -11.985 -8.755 10.811 1.00 38.78 86 SER A O 1
ATOM 640 N N . PRO A 1 87 ? -13.478 -7.377 11.852 1.00 47.66 87 PRO A N 1
ATOM 641 C CA . PRO A 1 87 ? -13.188 -7.879 13.176 1.00 47.66 87 PRO A CA 1
ATOM 642 C C . PRO A 1 87 ? -13.305 -9.384 13.051 1.00 47.66 87 PRO A C 1
ATOM 644 O O . PRO A 1 87 ? -14.315 -9.875 12.533 1.00 47.66 87 PRO A O 1
ATOM 647 N N . VAL A 1 88 ? -12.215 -10.086 13.370 1.00 58.53 88 VAL A N 1
ATOM 648 C CA . VAL A 1 88 ? -12.202 -11.543 13.479 1.00 58.53 88 VAL A CA 1
ATOM 649 C C . VAL A 1 88 ? -13.560 -11.924 14.061 1.00 58.53 88 VAL A C 1
ATOM 651 O O . VAL A 1 88 ? -13.889 -11.352 15.102 1.00 58.53 88 VAL A O 1
ATOM 654 N N . PRO A 1 89 ? -14.384 -12.749 13.382 1.00 52.34 89 PRO A N 1
ATOM 655 C CA . PRO A 1 89 ? -15.750 -12.999 13.825 1.00 52.34 89 PRO A CA 1
ATOM 656 C C . PRO A 1 89 ? -15.660 -13.409 15.283 1.00 52.34 89 PRO A C 1
ATOM 658 O O . PRO A 1 89 ? -15.028 -14.425 15.559 1.00 52.34 89 PRO A O 1
ATOM 661 N N . GLU A 1 90 ? -16.154 -12.565 16.197 1.00 61.59 90 GLU A N 1
ATOM 662 C CA . GLU A 1 90 ? -15.878 -12.733 17.621 1.00 61.59 90 GLU A CA 1
ATOM 663 C C . GLU A 1 90 ? -16.323 -14.142 18.007 1.00 61.59 90 GLU A C 1
ATOM 665 O O . GLU A 1 90 ? -17.527 -14.418 17.989 1.00 61.59 90 GLU A O 1
ATOM 670 N N . PRO A 1 91 ? -15.407 -15.066 18.350 1.00 56.06 91 PRO A N 1
ATOM 671 C CA . PRO A 1 91 ? -15.791 -16.463 18.515 1.00 56.06 91 PRO A CA 1
ATOM 672 C C . PRO A 1 91 ? -16.611 -16.728 19.789 1.00 56.06 91 PRO A C 1
ATOM 674 O O . PRO A 1 91 ? -16.698 -17.870 20.227 1.00 56.06 91 PRO A O 1
ATOM 677 N N . GLY A 1 92 ? -17.208 -15.717 20.433 1.00 69.31 92 GLY A N 1
ATOM 678 C CA . GLY A 1 92 ? -17.795 -15.914 21.755 1.00 69.31 92 GLY A CA 1
ATOM 679 C C . GLY A 1 92 ? -18.705 -14.839 22.336 1.00 69.31 92 GLY A C 1
ATOM 680 O O . GLY A 1 92 ? -19.249 -15.098 23.403 1.00 69.31 92 GLY A O 1
ATOM 681 N N . THR A 1 93 ? -18.953 -13.683 21.716 1.00 78.00 93 THR A N 1
ATOM 682 C CA . THR A 1 93 ? -19.833 -12.657 22.327 1.00 78.00 93 THR A CA 1
ATOM 683 C C . THR A 1 93 ? -21.274 -13.121 22.468 1.00 78.00 93 THR A C 1
ATOM 685 O O . THR A 1 93 ? -21.874 -12.945 23.527 1.00 78.00 93 THR A O 1
ATOM 688 N N . LEU A 1 94 ? -21.815 -13.807 21.459 1.00 76.94 94 LEU A N 1
ATOM 689 C CA . LEU A 1 94 ? -23.127 -14.457 21.566 1.00 76.94 94 LEU A CA 1
ATOM 690 C C . LEU A 1 94 ? -23.130 -15.570 22.625 1.00 76.94 94 LEU A C 1
ATOM 692 O O . LEU A 1 94 ? -24.113 -15.732 23.347 1.00 76.94 94 LEU A O 1
ATOM 696 N N . GLY A 1 95 ? -22.020 -16.302 22.755 1.00 80.69 95 GLY A N 1
ATOM 697 C CA . GLY A 1 95 ? -21.846 -17.327 23.785 1.00 80.69 95 GLY A CA 1
ATOM 698 C C . GLY A 1 95 ? -21.855 -16.738 25.198 1.00 80.69 95 GLY A C 1
ATOM 699 O O . GLY A 1 95 ? -22.603 -17.201 26.055 1.00 80.69 95 GLY A O 1
ATOM 700 N N . LEU A 1 96 ? -21.083 -15.675 25.429 1.00 82.19 96 LEU A N 1
ATOM 701 C CA . LEU A 1 96 ? -21.000 -14.959 26.704 1.00 82.19 96 LEU A CA 1
ATOM 702 C C . LEU A 1 96 ? -22.321 -14.271 27.063 1.00 82.19 96 LEU A C 1
ATOM 704 O O . LEU A 1 96 ? -22.768 -14.368 28.206 1.00 82.19 96 LEU A O 1
ATOM 708 N N . LEU A 1 97 ? -22.988 -13.644 26.091 1.00 88.38 97 LEU A N 1
ATOM 709 C CA . LEU A 1 97 ? -24.314 -13.056 26.278 1.00 88.38 97 LEU A CA 1
ATOM 710 C C . LEU A 1 97 ? -25.346 -14.129 26.654 1.00 88.38 97 LEU A C 1
ATOM 712 O O . LEU A 1 97 ? -26.113 -13.951 27.601 1.00 88.38 97 LEU A O 1
ATOM 716 N N . GLY A 1 98 ? -25.326 -15.270 25.959 1.00 87.88 98 GLY A N 1
ATOM 717 C CA . GLY A 1 98 ? -26.180 -16.416 26.262 1.00 87.88 98 GLY A CA 1
ATOM 718 C C . GLY A 1 98 ? -25.949 -16.963 27.672 1.00 87.88 98 GLY A C 1
ATOM 719 O O . GLY A 1 98 ? -26.906 -17.144 28.427 1.00 87.88 98 GLY A O 1
ATOM 720 N N . MET A 1 99 ? -24.690 -17.160 28.074 1.00 90.69 99 MET A N 1
ATOM 721 C CA . MET A 1 99 ? -24.346 -17.607 29.430 1.00 90.69 99 MET A CA 1
ATOM 722 C C . MET A 1 99 ? -24.782 -16.598 30.501 1.00 90.69 99 MET A C 1
ATOM 724 O O . MET A 1 99 ? -25.320 -17.001 31.535 1.00 90.69 99 MET A O 1
ATOM 728 N N . GLY A 1 100 ? -24.620 -15.297 30.246 1.00 91.44 100 GLY A N 1
ATOM 729 C CA . GLY A 1 100 ? -25.066 -14.234 31.149 1.00 91.44 100 GLY A CA 1
ATOM 730 C C . GLY A 1 100 ? -26.582 -14.236 31.367 1.00 91.44 100 GLY A C 1
ATOM 731 O O . GLY A 1 100 ? -27.045 -14.199 32.509 1.00 91.44 100 GLY A O 1
ATOM 732 N N . LEU A 1 101 ? -27.367 -14.358 30.290 1.00 93.75 101 LEU A N 1
ATOM 733 C CA . LEU A 1 101 ? -28.833 -14.423 30.361 1.00 93.75 101 LEU A CA 1
ATOM 734 C C . LEU A 1 101 ? -29.325 -15.677 31.102 1.00 93.75 101 LEU A C 1
ATOM 736 O O . LEU A 1 101 ? -30.252 -15.593 31.913 1.00 93.75 101 LEU A O 1
ATOM 740 N N . VAL A 1 102 ? -28.683 -16.829 30.878 1.00 93.31 102 VAL A N 1
ATOM 741 C CA . VAL A 1 102 ? -28.993 -18.079 31.593 1.00 93.31 102 VAL A CA 1
ATOM 742 C C . VAL A 1 102 ? -28.670 -17.952 33.083 1.00 93.31 102 VAL A C 1
ATOM 744 O O . VAL A 1 102 ? -29.513 -18.279 33.923 1.00 93.31 102 VAL A O 1
ATOM 747 N N . GLY A 1 103 ? -27.491 -17.428 33.428 1.00 91.31 103 GLY A N 1
ATOM 748 C CA . GLY A 1 103 ? -27.095 -17.182 34.816 1.00 91.31 103 GLY A CA 1
ATOM 749 C C . GLY A 1 103 ? -28.062 -16.242 35.541 1.00 91.31 103 GLY A C 1
ATOM 750 O O . GLY A 1 103 ? -28.509 -16.549 36.649 1.00 91.31 103 GLY A O 1
ATOM 751 N N . PHE A 1 104 ? -28.470 -15.151 34.887 1.00 90.88 104 PHE A N 1
ATOM 752 C CA . PHE A 1 104 ? -29.450 -14.203 35.419 1.00 90.88 104 PHE A CA 1
ATOM 753 C C . PHE A 1 104 ? -30.816 -14.861 35.668 1.00 90.88 104 PHE A C 1
ATOM 755 O O . PHE A 1 104 ? -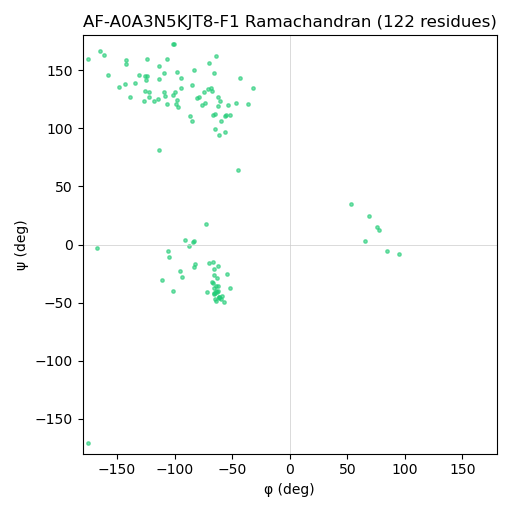31.399 -14.708 36.744 1.00 90.88 104 PHE A O 1
ATOM 762 N N . ALA A 1 105 ? -31.313 -15.660 34.720 1.00 89.06 105 ALA A N 1
ATOM 763 C CA . ALA A 1 105 ? -32.577 -16.376 34.874 1.00 89.06 105 ALA A CA 1
ATOM 764 C C . ALA A 1 105 ? -32.542 -17.397 36.028 1.00 89.06 105 ALA A C 1
ATOM 766 O O . ALA A 1 105 ? -33.507 -17.499 36.792 1.00 89.06 105 ALA A O 1
ATOM 767 N N . ILE A 1 106 ? -31.434 -18.130 36.192 1.00 88.81 106 ILE A N 1
ATOM 768 C CA . ILE A 1 106 ? -31.245 -19.069 37.309 1.00 88.81 106 ILE A CA 1
ATOM 769 C C . ILE A 1 106 ? -31.185 -18.315 38.645 1.00 88.81 106 ILE A C 1
ATOM 771 O O . ILE A 1 106 ? -31.823 -18.745 39.609 1.00 88.81 106 ILE A O 1
ATOM 775 N N . GLY A 1 107 ? -30.480 -17.181 38.701 1.00 84.62 107 GLY A N 1
ATOM 776 C CA . GLY A 1 107 ? -30.404 -16.318 39.884 1.00 84.62 107 GLY A CA 1
ATOM 777 C C . GLY A 1 107 ? -31.782 -15.846 40.351 1.00 84.62 107 GLY A C 1
ATOM 778 O O . GLY A 1 107 ? -32.151 -16.070 41.505 1.00 84.62 107 GLY A O 1
ATOM 779 N N . ARG A 1 108 ? -32.609 -15.320 39.435 1.00 84.12 108 ARG A N 1
ATOM 780 C CA . ARG A 1 108 ? -33.976 -14.872 39.770 1.00 84.12 108 ARG A CA 1
ATOM 781 C C . ARG A 1 108 ? -34.871 -16.005 40.268 1.00 84.12 108 ARG A C 1
ATOM 783 O O . ARG A 1 108 ? -35.686 -15.800 41.163 1.00 84.12 108 ARG A O 1
ATOM 790 N N . ARG A 1 109 ? -34.721 -17.220 39.728 1.00 75.44 109 ARG A N 1
ATOM 791 C CA . ARG A 1 109 ? -35.483 -18.394 40.196 1.00 75.44 109 ARG A CA 1
ATOM 792 C C . ARG A 1 109 ? -35.096 -18.817 41.614 1.00 75.44 109 ARG A C 1
ATOM 794 O O . ARG A 1 109 ? -35.951 -19.318 42.341 1.00 75.44 109 ARG A O 1
ATOM 801 N N . ARG A 1 110 ? -33.832 -18.627 42.010 1.00 72.12 110 ARG A N 1
ATOM 802 C CA . ARG A 1 110 ? -33.357 -18.935 43.368 1.00 72.12 110 ARG A CA 1
ATOM 803 C C . ARG A 1 110 ? -33.894 -17.940 44.398 1.00 72.12 110 ARG A C 1
ATOM 805 O O . ARG A 1 110 ? -34.345 -18.386 45.446 1.00 72.12 110 ARG A O 1
ATOM 812 N N . GLU A 1 111 ? -33.940 -16.647 44.074 1.00 66.44 111 GLU A N 1
ATOM 813 C CA . GLU A 1 111 ? -34.481 -15.604 44.967 1.00 66.44 111 GLU A CA 1
ATOM 814 C C . GLU A 1 111 ? -35.988 -15.731 45.227 1.00 66.44 111 GLU A C 1
ATOM 816 O O . GLU A 1 111 ? -36.452 -15.513 46.344 1.00 66.44 111 GLU A O 1
ATOM 821 N N . VAL A 1 112 ? -36.777 -16.117 44.219 1.00 63.56 112 VAL A N 1
ATOM 822 C CA . VAL A 1 112 ? -38.229 -16.310 44.400 1.00 63.56 112 VAL A CA 1
ATOM 823 C C . VAL A 1 112 ? -38.522 -17.485 45.338 1.00 63.56 112 VAL A C 1
ATOM 825 O O . VAL A 1 112 ? -39.491 -17.453 46.093 1.00 63.56 112 VAL A O 1
ATOM 828 N N . ARG A 1 113 ? -37.672 -18.517 45.316 1.00 59.88 113 ARG A N 1
ATOM 829 C CA . ARG A 1 113 ? -37.862 -19.751 46.087 1.00 59.88 113 ARG A CA 1
ATOM 830 C C . ARG A 1 113 ? -37.370 -19.645 47.533 1.00 59.88 113 ARG A C 1
ATOM 832 O O . ARG A 1 113 ? -37.778 -20.455 48.357 1.00 59.88 113 ARG A O 1
ATOM 839 N N . SER A 1 114 ? -36.511 -18.673 47.841 1.00 58.28 114 SER A N 1
ATOM 840 C CA . SER A 1 114 ? -35.944 -18.467 49.177 1.00 58.28 114 SER A CA 1
ATOM 841 C C . SER A 1 114 ? -36.746 -17.513 50.064 1.00 58.28 114 SER A C 1
ATOM 843 O O . SER A 1 114 ? -36.327 -17.275 51.193 1.00 58.28 114 SER A O 1
ATOM 845 N N . ARG A 1 115 ? -37.907 -16.996 49.625 1.00 54.84 115 ARG A N 1
ATOM 846 C CA . ARG A 1 115 ? -38.839 -16.323 50.543 1.00 54.84 115 ARG A CA 1
ATOM 847 C C . ARG A 1 115 ? -39.392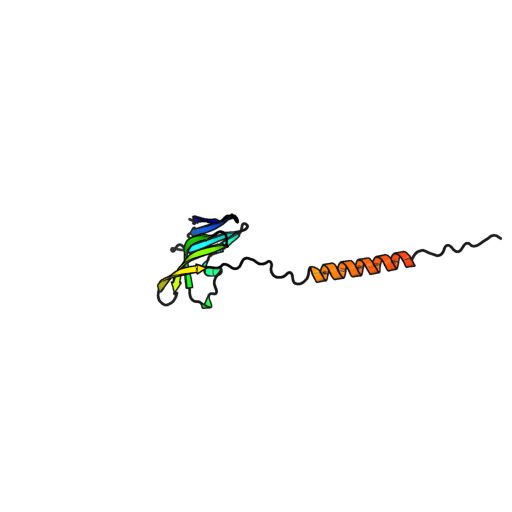 -17.357 51.531 1.00 54.84 115 ARG A C 1
ATOM 849 O O . ARG A 1 115 ? -40.160 -18.218 51.101 1.00 54.84 115 ARG A O 1
ATOM 856 N N . PRO A 1 116 ? -39.041 -17.293 52.830 1.00 57.16 116 PRO A N 1
ATOM 857 C CA . PRO A 1 116 ? -39.642 -18.172 53.814 1.00 57.16 116 PRO A CA 1
ATOM 858 C C . PRO A 1 116 ? -41.134 -17.855 53.843 1.00 57.16 116 PRO A C 1
ATOM 860 O O . PRO A 1 116 ? -41.522 -16.693 53.992 1.00 57.16 116 PRO A O 1
ATOM 863 N N . THR A 1 117 ? -41.977 -18.871 53.685 1.00 61.50 117 THR A N 1
ATOM 864 C CA . THR A 1 117 ? -43.372 -18.768 54.101 1.00 61.50 117 THR A CA 1
ATOM 865 C C . THR A 1 117 ? -43.350 -18.387 55.571 1.00 61.50 117 THR A C 1
ATOM 867 O O . THR A 1 117 ? -42.893 -19.172 56.401 1.00 61.50 117 THR A O 1
ATOM 870 N N . ARG A 1 118 ? -43.770 -17.155 55.874 1.00 55.12 118 ARG A N 1
ATOM 871 C CA . ARG A 1 118 ? -44.042 -16.695 57.231 1.00 55.12 118 ARG A CA 1
ATOM 872 C C . ARG A 1 118 ? -45.077 -17.662 57.795 1.00 55.12 118 ARG A C 1
ATOM 87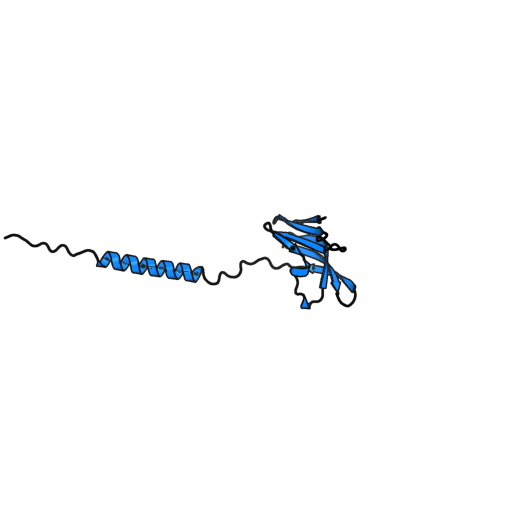4 O O . ARG A 1 118 ? -46.252 -17.575 57.460 1.00 55.12 118 ARG A O 1
ATOM 881 N N . THR A 1 119 ? -44.624 -18.654 58.550 1.00 57.28 119 THR A N 1
ATOM 882 C CA . THR A 1 119 ? -45.498 -19.440 59.407 1.00 57.28 119 THR A CA 1
ATOM 883 C C . THR A 1 119 ? -46.015 -18.473 60.453 1.00 57.28 119 THR A C 1
ATOM 885 O O . THR A 1 119 ? -45.305 -18.123 61.394 1.00 57.28 119 THR A O 1
ATOM 888 N N . ASP A 1 120 ? -47.233 -17.996 60.225 1.00 61.19 120 ASP A N 1
ATOM 889 C CA . ASP A 1 120 ? -48.069 -17.410 61.256 1.00 61.19 120 ASP A CA 1
ATOM 890 C C . ASP A 1 120 ? -48.327 -18.511 62.292 1.00 61.19 120 ASP A C 1
ATOM 892 O O . ASP A 1 120 ? -49.202 -19.361 62.131 1.00 61.19 120 ASP A O 1
ATOM 896 N N . ALA A 1 121 ? -47.498 -18.550 63.334 1.00 51.34 121 ALA A N 1
ATOM 897 C CA . ALA A 1 121 ? -47.808 -19.280 64.549 1.00 51.34 121 ALA A CA 1
ATOM 898 C C . ALA A 1 121 ? -48.652 -18.352 65.426 1.00 51.34 121 ALA A C 1
ATOM 900 O O . ALA A 1 121 ? -48.172 -17.349 65.957 1.00 51.34 121 ALA A O 1
ATOM 901 N N . ALA A 1 122 ? -49.939 -18.681 65.467 1.00 50.53 122 ALA A N 1
ATOM 902 C CA . ALA A 1 122 ? -50.963 -18.082 66.300 1.00 50.53 122 ALA A CA 1
ATOM 903 C C . ALA A 1 122 ? -50.700 -18.304 67.802 1.00 50.53 122 ALA A C 1
ATOM 905 O O . ALA A 1 122 ? -49.941 -19.192 68.186 1.00 50.53 122 ALA A O 1
ATOM 906 N N . CYS A 1 123 ? -51.375 -17.482 68.616 1.00 40.91 123 CYS A N 1
ATOM 907 C CA . CYS A 1 123 ? -51.531 -17.579 70.070 1.00 40.91 123 CYS A CA 1
ATOM 908 C C . CYS A 1 123 ? -51.541 -19.014 70.620 1.00 40.91 123 CYS A C 1
ATOM 910 O O . CYS A 1 123 ? -52.311 -19.825 70.113 1.00 40.91 123 CYS A O 1
ATOM 912 N N . VAL A 1 124 ? -50.805 -19.256 71.714 1.00 49.88 124 VAL A N 1
ATOM 913 C CA . VAL A 1 124 ? -51.305 -19.471 73.097 1.00 49.88 124 VAL A CA 1
ATOM 914 C C . VAL A 1 124 ? -50.192 -19.071 74.065 1.00 49.88 124 VAL A C 1
ATOM 916 O O . VAL A 1 124 ? -49.025 -19.412 73.775 1.00 49.88 124 VAL A O 1
#

pLDDT: mean 83.69, std 15.24, range [38.78, 98.12]

Secondary structure (DSSP, 8-state):
--EEEEEE-TT--EEEEEPPTT-SS-EEEEEETTEEEEGGGGS-GGG-EEEEEEEEE-TT--EEEEEEETTT--EEEEEE----------SSHHHHHHHHHHHHHHHHHHHHHTS---------